Protein AF-A0A1I4H769-F1 (afdb_monomer_lite)

pLDDT: mean 88.93, std 3.2, range [75.38, 94.75]

Structure (mmCIF, N/CA/C/O backbone):
data_AF-A0A1I4H769-F1
#
_entry.id   AF-A0A1I4H769-F1
#
loop_
_atom_site.group_PDB
_atom_site.id
_atom_site.type_symbol
_atom_site.label_atom_id
_atom_site.label_alt_id
_atom_site.label_comp_id
_atom_site.label_asym_id
_atom_site.label_entity_id
_atom_site.label_seq_id
_atom_site.pdbx_PDB_ins_code
_atom_site.Cartn_x
_atom_site.Cartn_y
_atom_site.Cartn_z
_atom_site.occupancy
_atom_site.B_iso_or_equiv
_atom_site.auth_seq_id
_atom_site.auth_comp_id
_atom_site.auth_asym_id
_atom_site.auth_atom_id
_atom_site.pdbx_PDB_model_num
ATOM 1 N N . MET A 1 1 ? -2.481 -2.242 7.601 1.00 86.38 1 MET A N 1
ATOM 2 C CA . MET A 1 1 ? -2.277 -1.817 6.203 1.00 86.38 1 MET A CA 1
ATOM 3 C C . MET A 1 1 ? -0.976 -2.398 5.686 1.00 86.38 1 MET A C 1
ATOM 5 O O . MET A 1 1 ? -0.082 -2.650 6.486 1.00 86.38 1 MET A O 1
ATOM 9 N N . THR A 1 2 ? -0.866 -2.593 4.379 1.00 89.56 2 THR A N 1
ATOM 10 C CA . THR A 1 2 ? 0.380 -2.990 3.712 1.00 89.56 2 THR A CA 1
ATOM 11 C C . THR A 1 2 ? 0.614 -2.100 2.504 1.00 89.56 2 THR A C 1
ATOM 13 O O . THR A 1 2 ? -0.344 -1.687 1.854 1.00 89.56 2 THR A O 1
ATOM 16 N N . VAL A 1 3 ? 1.878 -1.853 2.174 1.00 89.44 3 VAL A N 1
ATOM 17 C CA . VAL A 1 3 ? 2.265 -1.165 0.942 1.00 89.44 3 VAL A CA 1
ATOM 18 C C . VAL A 1 3 ? 3.255 -2.051 0.204 1.00 89.44 3 VAL A C 1
ATOM 20 O O . VAL A 1 3 ? 4.250 -2.484 0.783 1.00 89.44 3 VAL A O 1
ATOM 23 N N . SER A 1 4 ? 2.964 -2.341 -1.057 1.00 89.38 4 SER A N 1
ATOM 24 C CA . SER A 1 4 ? 3.799 -3.173 -1.922 1.00 89.38 4 SER A CA 1
ATOM 25 C C . SER A 1 4 ? 4.168 -2.429 -3.195 1.00 89.38 4 SER A C 1
ATOM 27 O O 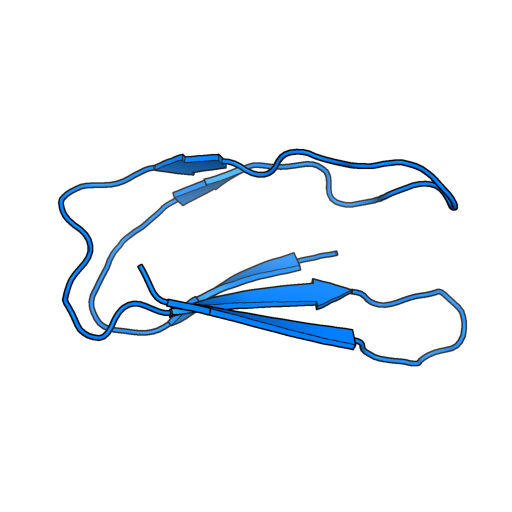. SER A 1 4 ? 3.408 -1.590 -3.675 1.00 89.38 4 SER A O 1
ATOM 29 N N . VAL A 1 5 ? 5.325 -2.773 -3.751 1.00 90.94 5 VAL A N 1
ATOM 30 C CA . VAL A 1 5 ? 5.836 -2.228 -5.011 1.00 90.94 5 VAL A CA 1
ATOM 31 C C . VAL A 1 5 ? 5.602 -3.270 -6.098 1.00 90.94 5 VAL A C 1
ATOM 33 O O . VAL A 1 5 ? 5.943 -4.438 -5.910 1.00 90.94 5 VAL A O 1
ATOM 36 N N . ALA A 1 6 ? 5.023 -2.851 -7.217 1.00 90.88 6 ALA A N 1
ATOM 37 C CA . ALA A 1 6 ? 4.900 -3.642 -8.433 1.00 90.88 6 ALA A CA 1
ATOM 38 C C . ALA A 1 6 ? 5.658 -2.952 -9.575 1.00 90.88 6 ALA A C 1
ATOM 40 O O . ALA A 1 6 ? 5.762 -1.725 -9.595 1.00 90.88 6 ALA A O 1
ATOM 41 N N . GLY A 1 7 ? 6.174 -3.743 -10.516 1.00 89.38 7 GLY A N 1
ATOM 42 C CA . GLY A 1 7 ? 7.009 -3.264 -11.618 1.00 89.38 7 GLY A CA 1
ATOM 43 C C . GLY A 1 7 ? 8.491 -3.5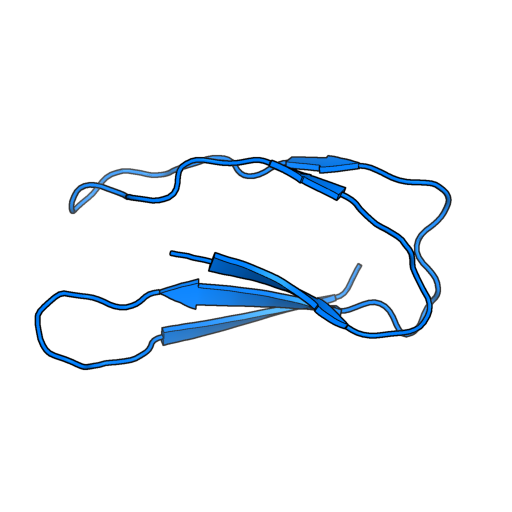77 -11.422 1.00 89.38 7 GLY A C 1
ATOM 44 O O . GLY A 1 7 ? 8.867 -4.410 -10.592 1.00 89.38 7 GLY A O 1
ATOM 45 N N . SER A 1 8 ? 9.330 -2.917 -12.216 1.00 89.69 8 SER A N 1
ATOM 46 C CA . SER A 1 8 ? 10.755 -3.249 -12.333 1.00 89.69 8 SER A CA 1
ATOM 47 C C . SER A 1 8 ? 11.651 -2.596 -11.269 1.00 89.69 8 SER A C 1
ATOM 49 O O . SER A 1 8 ? 12.838 -2.918 -11.176 1.00 89.69 8 SER A O 1
ATOM 51 N N . SER A 1 9 ? 11.111 -1.703 -10.435 1.00 89.88 9 SER A N 1
ATOM 52 C CA . SER A 1 9 ? 11.885 -1.033 -9.387 1.00 89.88 9 SER A CA 1
ATOM 53 C C . SER A 1 9 ? 12.057 -1.848 -8.113 1.00 89.88 9 SER A C 1
ATOM 55 O O . SER A 1 9 ? 11.153 -2.515 -7.616 1.00 89.88 9 SER A O 1
ATOM 57 N N . ARG A 1 10 ? 13.237 -1.691 -7.510 1.00 88.81 10 ARG A N 1
ATOM 58 C CA . ARG A 1 10 ? 13.544 -2.164 -6.159 1.00 88.81 10 ARG A CA 1
ATOM 59 C C . ARG A 1 10 ? 13.466 -0.998 -5.184 1.00 88.81 10 ARG A C 1
ATOM 61 O O . ARG A 1 10 ? 14.449 -0.290 -4.985 1.00 88.81 10 ARG A O 1
ATOM 68 N N . LEU A 1 11 ? 12.294 -0.813 -4.585 1.00 90.19 11 LEU A N 1
ATOM 69 C CA . LEU A 1 11 ? 12.057 0.213 -3.571 1.00 90.19 11 LEU A CA 1
ATOM 70 C C . LEU A 1 11 ? 11.818 -0.436 -2.209 1.00 90.19 11 LEU A C 1
ATOM 72 O O . LEU A 1 11 ? 11.225 -1.510 -2.106 1.00 90.19 11 LEU A O 1
ATOM 76 N N . GLN A 1 12 ? 12.271 0.234 -1.159 1.00 91.19 12 GLN A N 1
ATOM 77 C CA . GLN A 1 12 ? 11.937 -0.094 0.218 1.00 91.19 12 GLN A CA 1
ATOM 78 C C . GLN A 1 12 ? 10.782 0.784 0.671 1.00 91.19 12 GLN A C 1
ATOM 80 O O . GLN A 1 12 ? 10.779 1.991 0.429 1.00 91.19 12 GLN A O 1
ATOM 85 N N . VAL A 1 13 ? 9.820 0.178 1.361 1.00 89.44 13 VAL A N 1
ATOM 86 C CA . VAL A 1 13 ? 8.695 0.902 1.946 1.00 89.44 13 VAL A CA 1
ATOM 87 C C . VAL A 1 13 ? 8.782 0.835 3.460 1.00 89.44 13 VAL A C 1
ATOM 89 O O . VAL A 1 13 ? 8.971 -0.239 4.031 1.00 89.44 13 VAL A O 1
ATOM 92 N N . SER A 1 14 ? 8.634 1.982 4.112 1.00 89.44 14 SER A N 1
ATOM 93 C CA . SER A 1 14 ? 8.543 2.092 5.564 1.00 89.44 14 SER A CA 1
ATOM 94 C C . SER A 1 14 ? 7.310 2.898 5.958 1.00 89.44 14 SER A C 1
ATOM 96 O O . SER A 1 14 ? 6.906 3.838 5.279 1.00 89.44 14 SER A O 1
ATOM 98 N N . GLY A 1 15 ? 6.665 2.508 7.050 1.00 85.44 15 GLY A N 1
ATOM 99 C CA . GLY A 1 15 ? 5.448 3.156 7.520 1.00 85.44 15 GLY A CA 1
ATOM 100 C C . GLY A 1 15 ? 4.752 2.331 8.597 1.00 85.44 15 GLY A C 1
ATOM 101 O O . GLY A 1 15 ? 5.143 1.187 8.849 1.00 85.44 15 GLY A O 1
ATOM 102 N N . PRO A 1 16 ? 3.733 2.897 9.257 1.00 85.31 16 PRO A N 1
ATOM 103 C CA . PRO A 1 16 ? 3.002 2.190 10.295 1.00 85.31 16 PRO A CA 1
ATOM 104 C C . PRO A 1 16 ? 2.163 1.051 9.705 1.00 85.31 16 PRO A C 1
ATOM 106 O O . PRO A 1 16 ? 1.618 1.145 8.610 1.00 85.31 16 PRO A O 1
ATOM 109 N N . THR A 1 17 ? 2.019 -0.045 10.444 1.00 85.69 17 THR A N 1
ATOM 110 C CA . THR A 1 17 ? 1.199 -1.192 10.018 1.00 85.69 17 THR A CA 1
ATOM 111 C C . THR A 1 17 ? -0.275 -1.041 10.399 1.00 85.69 17 THR A C 1
ATOM 113 O O . THR A 1 17 ? -1.119 -1.779 9.889 1.00 85.69 17 THR A O 1
ATOM 116 N N . SER A 1 18 ? -0.618 -0.064 11.242 1.00 87.00 18 SER A N 1
ATOM 117 C CA . SER A 1 18 ? -1.982 0.239 11.685 1.00 87.00 18 SER A CA 1
ATOM 118 C C . SER A 1 18 ? -2.255 1.743 11.643 1.00 87.00 18 SER A C 1
ATOM 120 O O . SER A 1 18 ? -1.336 2.551 11.763 1.00 87.00 18 SER A O 1
ATOM 122 N N . VAL A 1 19 ? -3.522 2.102 11.432 1.00 85.44 19 VAL A N 1
ATOM 123 C CA . VAL A 1 19 ? -3.996 3.489 11.360 1.00 85.44 19 VAL A CA 1
ATOM 124 C C . VAL A 1 19 ? -5.279 3.580 12.183 1.00 85.44 19 VAL A C 1
ATOM 126 O O . VAL A 1 19 ? -6.224 2.846 11.876 1.00 85.44 19 VAL A O 1
ATOM 129 N N . PRO A 1 20 ? -5.329 4.411 13.236 1.00 84.56 20 PRO A N 1
ATOM 130 C CA . PRO A 1 20 ? -6.562 4.637 13.975 1.00 84.56 20 PRO A CA 1
ATOM 131 C C . PRO A 1 20 ? -7.636 5.308 13.102 1.00 84.56 20 PRO A C 1
ATOM 133 O O . PRO A 1 20 ? -7.305 6.040 12.167 1.00 84.56 20 PRO A O 1
ATOM 136 N N . PRO A 1 21 ? -8.931 5.103 13.394 1.00 84.75 21 PRO A N 1
ATOM 137 C CA . PRO A 1 21 ? -9.997 5.810 12.692 1.00 84.75 21 PRO A CA 1
ATOM 138 C C . PRO A 1 21 ? -9.842 7.334 12.798 1.00 84.75 21 PRO A C 1
ATOM 140 O O . PRO A 1 21 ? -9.648 7.862 13.889 1.00 84.75 21 PRO A O 1
ATOM 143 N N . GLY A 1 22 ? -9.956 8.034 11.666 1.00 88.38 22 GLY A N 1
ATOM 144 C CA . GLY A 1 22 ? -9.858 9.499 11.590 1.00 88.38 22 GLY A CA 1
ATOM 145 C C . GLY A 1 22 ? -8.431 10.054 11.519 1.00 88.38 22 GLY A C 1
ATOM 146 O O . GLY A 1 22 ? -8.262 11.236 11.233 1.00 88.38 22 GLY A O 1
ATOM 147 N N . GLU A 1 23 ? -7.414 9.217 11.719 1.00 89.25 23 GLU A N 1
ATOM 148 C CA . GLU A 1 23 ? -6.010 9.621 11.644 1.00 89.25 23 GLU A CA 1
ATOM 149 C C . GLU A 1 23 ? -5.459 9.537 10.217 1.00 89.25 23 GLU A C 1
ATOM 151 O O . GLU A 1 23 ? -5.909 8.752 9.380 1.00 89.25 23 GLU A O 1
ATOM 156 N N . SER A 1 24 ? -4.423 10.332 9.958 1.00 85.94 24 SER A N 1
ATOM 157 C CA . SER A 1 24 ? -3.615 10.245 8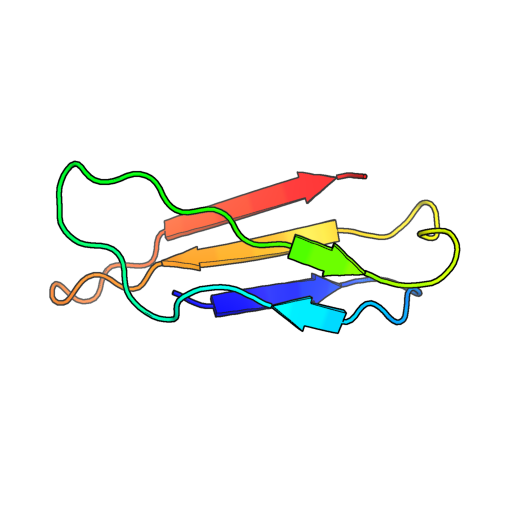.740 1.00 85.94 24 SER A CA 1
ATOM 158 C C . SER A 1 24 ? -2.232 9.708 9.075 1.00 85.94 24 SER A C 1
ATOM 160 O O . SER A 1 24 ? -1.627 10.096 10.071 1.00 85.94 24 SER A O 1
ATOM 162 N N . VAL A 1 25 ? -1.691 8.849 8.215 1.00 86.25 25 VAL A N 1
ATOM 163 C CA . VAL A 1 25 ? -0.335 8.315 8.380 1.00 86.25 25 VAL A CA 1
ATOM 164 C C . VAL A 1 25 ? 0.537 8.630 7.182 1.00 86.25 25 VAL A C 1
ATOM 166 O O . VAL A 1 25 ? 0.063 8.750 6.054 1.00 86.25 25 VAL A O 1
ATOM 169 N N . ARG A 1 26 ? 1.843 8.726 7.434 1.00 88.00 26 ARG A N 1
ATOM 170 C CA . ARG A 1 26 ? 2.857 8.866 6.394 1.00 88.00 26 ARG A CA 1
ATOM 171 C C . ARG A 1 26 ? 3.576 7.535 6.212 1.00 88.00 26 ARG A C 1
ATOM 173 O O . ARG A 1 26 ? 4.105 6.978 7.172 1.00 88.00 26 ARG A O 1
ATOM 180 N N . ALA A 1 27 ? 3.602 7.059 4.976 1.00 86.12 27 ALA A N 1
ATOM 181 C CA . ALA A 1 27 ? 4.517 6.022 4.531 1.00 86.12 27 ALA A CA 1
ATOM 182 C C . ALA A 1 27 ? 5.586 6.665 3.642 1.00 86.12 27 ALA A C 1
ATOM 184 O O . ALA A 1 27 ? 5.301 7.611 2.906 1.00 86.12 27 ALA A O 1
ATOM 185 N N . SER A 1 28 ? 6.804 6.153 3.730 1.00 89.31 28 SER A N 1
ATOM 186 C CA . SER A 1 28 ? 7.951 6.600 2.953 1.00 89.31 28 SER A CA 1
ATOM 187 C C . SER A 1 28 ? 8.375 5.486 2.010 1.00 89.31 28 SER A C 1
ATOM 189 O O . SER A 1 28 ? 8.434 4.317 2.398 1.00 89.31 28 SER A O 1
ATOM 191 N N . VAL A 1 29 ? 8.691 5.858 0.775 1.00 87.25 29 VAL A N 1
ATOM 192 C CA . VAL A 1 29 ? 9.235 4.949 -0.230 1.00 87.25 29 VAL A CA 1
ATOM 193 C C . VAL A 1 29 ? 10.608 5.462 -0.625 1.00 87.25 29 VAL A C 1
ATOM 195 O O . VAL A 1 29 ? 10.744 6.619 -1.015 1.00 87.25 29 VAL A O 1
ATOM 198 N N . THR A 1 30 ? 11.617 4.606 -0.502 1.00 90.19 30 THR A N 1
ATOM 199 C CA . T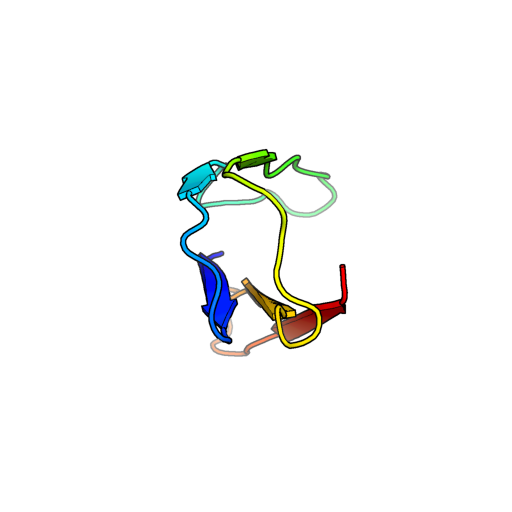HR A 1 30 ? 13.015 4.966 -0.748 1.00 90.19 30 THR A CA 1
ATOM 200 C C . THR A 1 30 ? 13.655 3.950 -1.681 1.00 90.19 30 THR A C 1
ATOM 202 O O . THR A 1 30 ? 13.490 2.743 -1.515 1.00 90.19 30 THR A O 1
ATOM 205 N N . GLY A 1 31 ? 14.419 4.430 -2.653 1.00 87.50 31 GLY A N 1
ATOM 206 C CA . GLY A 1 31 ? 15.171 3.600 -3.585 1.00 87.50 31 GLY A CA 1
ATOM 207 C C . GLY A 1 31 ? 15.725 4.439 -4.729 1.00 87.50 31 GLY A C 1
ATOM 208 O O . GLY A 1 31 ? 15.450 5.636 -4.815 1.00 87.50 31 GLY A O 1
ATOM 209 N N . ALA A 1 32 ? 16.541 3.816 -5.574 1.00 83.69 32 ALA A N 1
ATOM 210 C CA . ALA A 1 32 ? 17.045 4.467 -6.776 1.00 83.69 32 ALA A CA 1
ATOM 211 C C . ALA A 1 32 ? 15.930 4.586 -7.826 1.00 83.69 32 ALA A C 1
ATOM 213 O O . ALA A 1 32 ? 15.080 3.699 -7.897 1.00 83.69 32 ALA A O 1
ATOM 214 N N . ASP A 1 33 ? 15.981 5.684 -8.587 1.00 85.19 33 ASP A N 1
ATOM 215 C CA . ASP A 1 33 ? 15.152 6.061 -9.743 1.00 85.19 33 ASP A CA 1
ATOM 216 C C . ASP A 1 33 ? 14.011 5.078 -10.092 1.00 85.19 33 ASP A C 1
ATOM 218 O O . ASP A 1 33 ? 14.274 3.988 -10.622 1.00 85.19 33 ASP A O 1
ATOM 222 N N . PRO A 1 34 ? 12.745 5.406 -9.768 1.00 85.94 34 PRO A N 1
ATOM 223 C CA . PRO A 1 34 ? 11.634 4.526 -10.081 1.00 85.94 34 PRO A CA 1
ATOM 224 C C . PRO A 1 34 ? 11.481 4.366 -11.600 1.00 85.94 34 PRO A C 1
ATOM 226 O O . PRO A 1 34 ? 11.378 5.335 -12.349 1.00 85.94 34 PRO A O 1
ATOM 229 N N . ALA A 1 35 ? 11.428 3.120 -12.062 1.00 90.75 35 ALA A N 1
ATOM 230 C CA . ALA A 1 35 ? 11.148 2.787 -13.445 1.00 90.75 35 ALA A CA 1
ATOM 231 C C . ALA A 1 35 ? 9.731 3.248 -13.807 1.00 90.75 35 ALA A C 1
ATOM 233 O O . ALA A 1 35 ? 8.838 3.277 -12.958 1.00 90.75 35 ALA A O 1
ATOM 234 N N . ARG A 1 36 ? 9.502 3.565 -15.086 1.00 90.50 36 ARG A N 1
ATOM 235 C CA . ARG A 1 36 ? 8.209 4.082 -15.580 1.00 90.50 36 ARG A CA 1
ATOM 236 C C . ARG A 1 36 ? 7.021 3.150 -15.329 1.00 90.50 36 ARG A C 1
ATOM 238 O O . ARG A 1 36 ? 5.886 3.608 -15.339 1.00 90.50 36 ARG A O 1
ATOM 245 N N . ASP A 1 37 ? 7.270 1.856 -15.156 1.00 91.62 37 ASP A N 1
ATOM 246 C CA . ASP A 1 37 ? 6.265 0.832 -14.867 1.00 91.62 37 ASP A CA 1
ATOM 247 C C . ASP A 1 37 ? 6.027 0.628 -13.358 1.00 91.62 37 ASP A C 1
ATOM 249 O O . ASP A 1 37 ? 5.334 -0.311 -12.967 1.00 91.62 37 ASP A O 1
ATOM 253 N N . THR A 1 38 ? 6.593 1.483 -12.500 1.00 91.75 38 THR A N 1
ATOM 254 C CA . THR A 1 38 ? 6.483 1.336 -11.046 1.00 91.75 38 THR A CA 1
ATOM 255 C C . THR A 1 38 ? 5.130 1.808 -10.535 1.00 91.75 38 THR A C 1
ATOM 257 O O . THR A 1 38 ? 4.745 2.966 -10.706 1.00 91.75 38 THR A O 1
ATOM 260 N N . VAL A 1 39 ? 4.441 0.919 -9.821 1.00 92.62 39 VAL A N 1
ATOM 261 C CA . VAL A 1 39 ? 3.185 1.217 -9.128 1.00 92.62 39 VAL A CA 1
ATOM 262 C C . VAL A 1 39 ? 3.310 0.829 -7.661 1.00 92.62 39 VAL A C 1
ATOM 264 O O . VAL A 1 39 ? 3.743 -0.274 -7.321 1.00 92.62 39 VAL A O 1
ATOM 267 N N . LEU A 1 40 ? 2.890 1.730 -6.778 1.00 91.75 40 LEU A N 1
ATOM 268 C CA . LEU A 1 40 ? 2.693 1.426 -5.367 1.00 91.75 40 LEU A CA 1
ATOM 269 C C . LEU A 1 40 ? 1.249 0.995 -5.152 1.00 91.75 40 LEU A C 1
ATOM 271 O O . LEU A 1 40 ? 0.314 1.690 -5.551 1.00 91.75 40 LEU A O 1
ATOM 275 N N . VAL A 1 41 ? 1.070 -0.137 -4.484 1.00 92.31 41 VAL A N 1
ATOM 276 C CA . VAL A 1 41 ? -0.245 -0.643 -4.101 1.00 92.31 41 VAL A CA 1
ATOM 277 C C . VAL A 1 41 ? -0.365 -0.560 -2.591 1.00 92.31 41 VAL A C 1
ATOM 279 O O . VAL A 1 41 ? 0.355 -1.241 -1.858 1.00 92.31 41 VAL A O 1
ATOM 282 N N . VAL A 1 42 ? -1.283 0.280 -2.126 1.00 91.00 42 VAL A N 1
ATOM 283 C CA . VAL A 1 42 ? -1.644 0.396 -0.714 1.00 91.00 42 VAL A CA 1
ATOM 284 C C . VAL A 1 42 ? -2.885 -0.450 -0.482 1.00 91.00 42 VAL A C 1
ATOM 286 O O . VAL A 1 42 ? -3.892 -0.270 -1.163 1.00 91.00 42 VAL A O 1
ATOM 289 N N . ARG A 1 43 ? -2.816 -1.363 0.487 1.00 92.00 43 ARG A N 1
ATOM 290 C CA . ARG A 1 43 ? -3.933 -2.228 0.884 1.00 92.00 43 ARG A CA 1
ATOM 291 C C . ARG A 1 43 ? -4.284 -1.968 2.341 1.00 92.00 43 ARG A C 1
ATOM 293 O O . ARG A 1 43 ? -3.421 -2.044 3.227 1.00 92.00 43 ARG A O 1
ATOM 300 N N . TRP A 1 44 ? -5.550 -1.678 2.611 1.00 91.19 44 TRP A N 1
ATOM 301 C CA . TRP A 1 44 ? -6.073 -1.566 3.968 1.00 91.19 44 TRP A CA 1
ATOM 302 C C . TRP A 1 44 ? -7.112 -2.653 4.216 1.00 91.19 44 TRP A C 1
ATOM 304 O O . TRP A 1 44 ? -8.057 -2.812 3.452 1.00 91.19 44 TRP A O 1
ATOM 314 N N . PHE A 1 45 ? -6.905 -3.374 5.314 1.00 90.50 45 PHE A N 1
ATOM 315 C CA . PHE A 1 45 ? -7.763 -4.430 5.826 1.00 90.50 45 PHE A CA 1
ATOM 316 C C . PHE A 1 45 ? -8.384 -3.947 7.144 1.00 90.50 45 PHE A C 1
ATOM 318 O O . PHE A 1 45 ? -7.724 -4.027 8.188 1.00 90.50 45 PHE A O 1
ATOM 325 N N . PR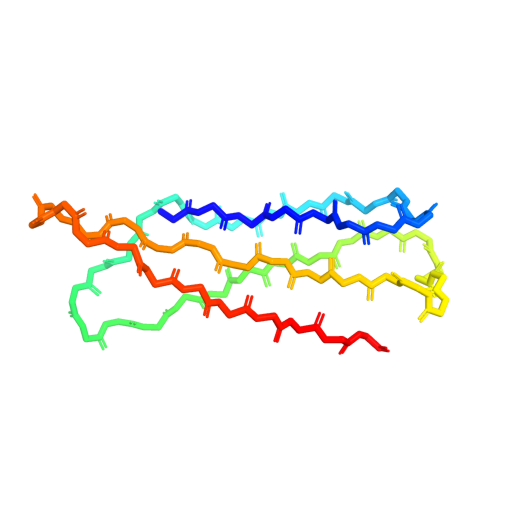O A 1 46 ? -9.587 -3.353 7.129 1.00 87.62 46 PRO A N 1
ATOM 326 C CA . PRO A 1 46 ? -10.336 -3.114 8.349 1.00 87.62 46 PRO A CA 1
ATOM 327 C C . PRO A 1 46 ? -10.763 -4.448 8.994 1.00 87.62 46 PRO A C 1
ATOM 329 O O . PRO A 1 46 ? -10.825 -5.476 8.317 1.00 87.62 46 PRO A O 1
ATOM 332 N N . PRO A 1 47 ? -11.111 -4.453 10.294 1.00 86.81 47 PRO A N 1
ATOM 333 C CA . PRO A 1 47 ? -11.539 -5.670 10.994 1.00 86.81 47 PRO A CA 1
ATOM 334 C C . PRO A 1 47 ? -12.821 -6.318 10.448 1.00 86.81 47 PRO A C 1
ATOM 336 O O . PRO A 1 47 ? -13.106 -7.466 10.769 1.00 86.81 47 PRO A O 1
ATOM 339 N N . ASP A 1 48 ? -13.599 -5.597 9.639 1.00 91.56 48 ASP A N 1
ATOM 340 C CA . ASP A 1 48 ? -14.856 -6.068 9.044 1.00 91.56 48 ASP A CA 1
ATOM 341 C C . ASP A 1 48 ? -14.672 -7.004 7.835 1.00 91.56 48 ASP A C 1
ATOM 343 O O . ASP A 1 48 ? -15.653 -7.432 7.228 1.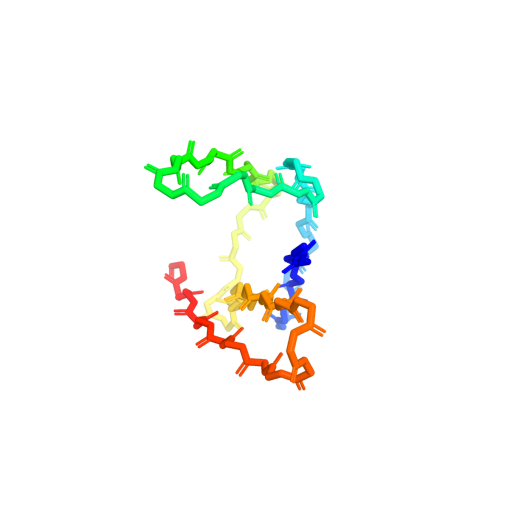00 91.56 48 ASP A O 1
ATOM 347 N N . GLY A 1 49 ? -13.424 -7.327 7.483 1.00 90.12 49 GLY A N 1
ATOM 348 C CA . GLY A 1 49 ? -13.089 -8.250 6.402 1.00 90.12 49 GLY A CA 1
ATOM 349 C C . GLY A 1 49 ? -13.114 -7.629 5.006 1.00 90.12 49 GLY A C 1
ATOM 350 O O . GLY A 1 49 ? -12.838 -8.331 4.034 1.00 90.12 49 GLY A O 1
ATOM 351 N N . ARG A 1 50 ? -13.411 -6.330 4.876 1.00 94.75 50 ARG A N 1
ATOM 352 C CA . ARG A 1 50 ? -13.268 -5.625 3.600 1.00 94.75 50 ARG A CA 1
ATOM 353 C C . ARG A 1 50 ? -11.797 -5.422 3.257 1.00 94.75 50 ARG A C 1
ATOM 355 O O . ARG A 1 50 ? -10.907 -5.466 4.105 1.00 94.75 50 ARG A O 1
ATOM 362 N N . GLU A 1 51 ? -11.557 -5.135 1.989 1.00 93.88 51 GLU A N 1
ATOM 363 C CA . GLU A 1 51 ? -10.264 -4.675 1.517 1.00 93.88 51 GLU A CA 1
ATOM 364 C C . GLU A 1 51 ? -10.455 -3.394 0.716 1.00 93.88 51 GLU A C 1
ATOM 366 O O . GLU A 1 51 ? -11.300 -3.318 -0.178 1.00 93.88 51 GLU A O 1
ATOM 371 N N . TYR A 1 52 ? -9.648 -2.392 1.039 1.00 92.06 52 TYR A N 1
ATOM 372 C CA . TYR A 1 52 ? -9.525 -1.183 0.247 1.00 92.06 52 TYR A CA 1
ATOM 373 C C . TYR A 1 52 ? -8.162 -1.150 -0.421 1.00 92.06 52 TYR A C 1
ATOM 375 O O . TYR A 1 52 ? -7.144 -1.429 0.219 1.00 92.06 52 TYR A O 1
ATOM 383 N N . LEU A 1 53 ? -8.158 -0.782 -1.699 1.00 93.69 53 LEU A N 1
ATOM 384 C CA . LEU A 1 53 ? -6.964 -0.747 -2.523 1.00 93.69 53 LEU A CA 1
ATOM 385 C C . LEU A 1 53 ? -6.828 0.620 -3.184 1.00 93.69 53 LEU A C 1
ATOM 387 O O . LEU A 1 53 ? -7.767 1.120 -3.804 1.00 93.69 53 LEU A O 1
ATOM 391 N N . TRP A 1 54 ? -5.630 1.187 -3.082 1.00 92.50 54 TRP A N 1
ATOM 392 C CA . TRP A 1 54 ? -5.232 2.383 -3.814 1.00 92.50 54 TRP A CA 1
ATOM 393 C C . TRP A 1 54 ? -3.984 2.072 -4.620 1.00 92.50 54 TRP A C 1
ATOM 395 O O . TRP A 1 54 ? -3.018 1.516 -4.092 1.00 92.50 54 TRP A O 1
ATOM 405 N N . GLN A 1 55 ? -4.008 2.457 -5.890 1.00 92.75 55 GLN A N 1
ATOM 406 C CA . GLN A 1 55 ? -2.824 2.468 -6.734 1.00 92.75 55 GLN A CA 1
ATOM 407 C C . GLN A 1 55 ? -2.262 3.886 -6.798 1.00 92.75 55 GLN A C 1
ATOM 409 O O . GLN A 1 55 ? -3.015 4.851 -6.947 1.00 92.75 55 GLN A O 1
ATOM 414 N N . VAL A 1 56 ? -0.943 4.002 -6.699 1.00 88.62 56 VAL A N 1
ATOM 415 C CA . VAL A 1 56 ? -0.220 5.258 -6.889 1.00 88.62 56 VAL A CA 1
ATOM 416 C C . VAL A 1 56 ? 0.840 5.026 -7.955 1.00 88.62 56 VAL A C 1
ATOM 418 O O . VAL A 1 56 ? 1.708 4.166 -7.796 1.00 88.62 56 VAL A O 1
ATOM 421 N N . SER A 1 57 ? 0.744 5.780 -9.045 1.00 86.44 57 SER A N 1
ATOM 422 C CA . SER A 1 57 ? 1.768 5.843 -10.089 1.00 86.44 57 SER A CA 1
ATOM 423 C C . SER A 1 57 ? 2.782 6.927 -9.725 1.00 86.44 57 SER A C 1
ATOM 425 O O . SER A 1 57 ? 2.379 7.994 -9.256 1.00 86.44 57 SER A O 1
ATOM 427 N N . LEU A 1 58 ? 4.070 6.623 -9.898 1.00 75.38 58 LEU A N 1
ATOM 428 C CA . LEU A 1 58 ? 5.180 7.553 -9.660 1.00 75.38 58 LEU A CA 1
ATOM 429 C C . LEU A 1 58 ? 5.477 8.417 -10.891 1.00 75.38 58 LEU A C 1
ATOM 431 O O . LEU A 1 58 ? 5.275 7.923 -12.024 1.00 75.38 58 LEU A O 1
#

Secondary structure (DSSP, 8-state):
-EEEEESS---EEE--S---TT-----EEE-S---TT-EEEEEE--TTS--EEEEEE-

Foldseek 3Di:
DDKDKDDDDDKDKDWDPDDDPPDDTDIDIDDPDDDQGIKIWDWDQDPVRDIDIDIDGD

Radius of gyration: 12.39 Å; chains: 1; bounding box: 32×18×30 Å

Sequence (58 aa):
MTVSVAGSSRLQVSGPTSVPPGESVRASVTGADPARDTVLVVRWFPPDGREYLWQVSL